Protein AF-A0A2A4X0L2-F1 (afdb_monomer_lite)

pLDDT: mean 88.46, std 12.1, range [41.19, 96.19]

InterPro domains:
  IPR001041 2Fe-2S ferredoxin-type iron-sulfur binding domain [PF00111] (4-62)
  IPR001041 2Fe-2S ferredoxin-type iron-sulfur binding domain [cd00207] (3-62)
  IPR006058 2Fe-2S ferredoxin, iron-sulphur binding site [PS00197] (20-28)
  IPR012675 Beta-grasp domain superfamily [G3DSA:3.10.20.30] (1-62)
  IPR036010 2Fe-2S ferredoxin-like superfamily [SSF54292] (8-62)

Radius of gyration: 11.24 Å; chains: 1; bounding box: 31×22×23 Å

Structure (mmCIF, N/CA/C/O backbone):
data_AF-A0A2A4X0L2-F1
#
_entry.id   AF-A0A2A4X0L2-F1
#
loop_
_atom_site.group_PDB
_atom_site.id
_atom_site.type_symbol
_atom_site.label_atom_id
_atom_site.label_alt_id
_atom_site.label_comp_id
_atom_site.label_asym_id
_atom_site.label_entity_id
_atom_site.label_seq_id
_atom_site.pdbx_PDB_ins_code
_atom_site.Cartn_x
_atom_site.Cartn_y
_atom_site.Cartn_z
_atom_site.occupancy
_atom_site.B_iso_or_equiv
_atom_site.auth_seq_id
_atom_site.auth_comp_id
_atom_site.auth_asym_id
_atom_site.auth_atom_id
_atom_site.pdbx_PDB_model_num
ATOM 1 N N . MET A 1 1 ? 18.271 1.861 -6.672 1.00 49.62 1 MET A N 1
ATOM 2 C CA . MET A 1 1 ? 17.515 1.433 -5.491 1.00 49.62 1 MET A CA 1
ATOM 3 C C . MET A 1 1 ? 18.487 1.441 -4.338 1.00 49.62 1 MET A C 1
ATOM 5 O O . MET A 1 1 ? 19.392 0.611 -4.299 1.00 49.62 1 MET A O 1
ATOM 9 N N . SER A 1 2 ? 18.408 2.488 -3.535 1.00 44.66 2 SER A N 1
ATOM 10 C CA . SER A 1 2 ? 19.200 2.646 -2.318 1.00 44.66 2 SER A CA 1
ATOM 11 C C . SER A 1 2 ? 18.455 1.949 -1.180 1.00 44.66 2 SER A C 1
ATOM 13 O O . SER A 1 2 ? 17.228 1.866 -1.212 1.00 44.66 2 SER A O 1
ATOM 15 N N . GLU A 1 3 ? 19.161 1.454 -0.164 1.00 41.19 3 GLU A N 1
ATOM 16 C CA . GLU A 1 3 ? 18.501 1.096 1.096 1.00 41.19 3 GLU A CA 1
ATOM 17 C C . GLU A 1 3 ? 17.845 2.362 1.671 1.00 41.19 3 GLU A C 1
ATOM 19 O O . GLU A 1 3 ? 18.545 3.304 2.044 1.00 41.19 3 GLU A O 1
ATOM 24 N N . GLY A 1 4 ? 16.508 2.397 1.690 1.00 52.97 4 GLY A N 1
ATOM 25 C CA . GLY A 1 4 ? 15.720 3.516 2.216 1.00 52.97 4 GLY A CA 1
ATOM 26 C C . GLY A 1 4 ? 14.928 4.330 1.187 1.00 52.97 4 GLY A C 1
ATOM 27 O O . GLY A 1 4 ? 14.353 5.343 1.578 1.00 52.97 4 GLY A O 1
ATOM 28 N N . ASP A 1 5 ? 14.873 3.925 -0.087 1.00 59.94 5 ASP A N 1
ATOM 29 C CA . ASP A 1 5 ? 13.898 4.510 -1.021 1.00 59.94 5 ASP A CA 1
ATOM 30 C C . ASP A 1 5 ? 12.473 4.191 -0.508 1.00 59.94 5 ASP A C 1
ATOM 32 O O . ASP A 1 5 ? 12.157 3.030 -0.237 1.00 59.94 5 ASP A O 1
ATOM 36 N N . GLU A 1 6 ? 11.621 5.211 -0.324 1.00 79.06 6 GLU A N 1
ATOM 37 C CA . GLU A 1 6 ? 10.237 5.017 0.133 1.00 79.06 6 GLU A CA 1
ATOM 38 C C . GLU A 1 6 ? 9.492 4.114 -0.853 1.00 79.06 6 GLU A C 1
ATOM 40 O O . GLU A 1 6 ? 9.472 4.395 -2.054 1.00 79.06 6 GLU A O 1
ATOM 45 N N . LEU A 1 7 ? 8.835 3.061 -0.354 1.00 86.00 7 LEU A N 1
ATOM 46 C CA . LEU A 1 7 ? 8.081 2.105 -1.173 1.00 86.00 7 LEU A CA 1
ATOM 47 C C . LEU A 1 7 ? 7.110 2.809 -2.130 1.00 86.00 7 LEU A C 1
ATOM 49 O O . LEU A 1 7 ? 6.992 2.422 -3.290 1.00 86.00 7 LEU A O 1
ATOM 53 N N . LYS A 1 8 ? 6.493 3.904 -1.678 1.00 86.75 8 LYS A N 1
ATOM 54 C CA . LYS A 1 8 ? 5.621 4.751 -2.492 1.00 86.75 8 LYS A CA 1
ATOM 55 C C . LYS A 1 8 ? 6.286 5.225 -3.792 1.00 86.75 8 LYS A C 1
ATOM 57 O O . LYS A 1 8 ? 5.678 5.103 -4.849 1.00 86.75 8 LYS A O 1
ATOM 62 N N . SER A 1 9 ? 7.537 5.688 -3.737 1.00 88.62 9 SER A N 1
ATOM 63 C CA . SER A 1 9 ? 8.274 6.159 -4.923 1.00 88.62 9 SER A CA 1
ATOM 64 C C . SER A 1 9 ? 8.508 5.042 -5.941 1.00 88.62 9 SER A C 1
ATOM 66 O O . SER A 1 9 ? 8.356 5.241 -7.144 1.00 88.62 9 SER A O 1
ATOM 68 N N . VAL A 1 10 ? 8.792 3.831 -5.454 1.00 90.31 10 VAL A N 1
ATOM 69 C CA . VAL A 1 10 ? 8.957 2.646 -6.301 1.00 90.31 10 VAL A CA 1
ATOM 70 C C . VAL A 1 10 ? 7.631 2.278 -6.967 1.00 90.31 10 VAL A C 1
ATOM 72 O O . VAL A 1 10 ? 7.606 1.978 -8.158 1.00 90.31 10 VAL A O 1
ATOM 75 N N . LEU A 1 11 ? 6.520 2.333 -6.228 1.00 91.81 11 LEU A N 1
ATOM 76 C CA . LEU A 1 11 ? 5.187 2.058 -6.765 1.00 91.81 11 LEU A CA 1
ATOM 77 C C . LEU A 1 11 ? 4.775 3.090 -7.829 1.00 91.81 11 LEU A C 1
ATOM 79 O O . LEU A 1 11 ? 4.247 2.705 -8.873 1.00 91.81 11 LEU A O 1
ATOM 83 N N . GLU A 1 12 ? 5.061 4.376 -7.609 1.00 91.62 12 GLU A N 1
ATOM 84 C CA . GLU A 1 12 ? 4.828 5.444 -8.592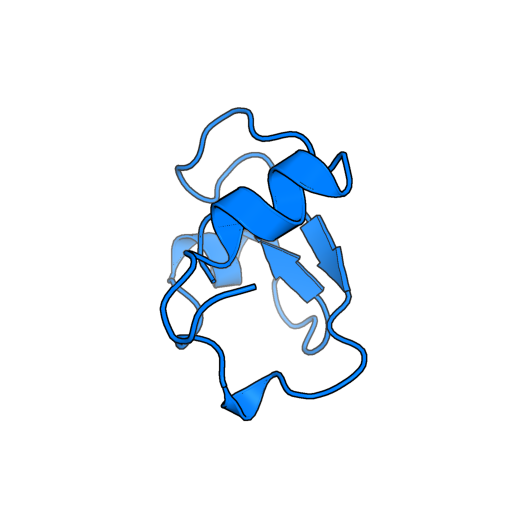 1.00 91.62 12 GLU A CA 1
ATOM 85 C C . GLU A 1 12 ? 5.640 5.226 -9.877 1.00 91.62 12 GLU A C 1
ATOM 87 O O . GLU A 1 12 ? 5.078 5.281 -10.973 1.00 91.62 12 GLU A O 1
ATOM 92 N N . ASP A 1 13 ? 6.929 4.891 -9.757 1.00 92.94 13 ASP A N 1
ATOM 93 C CA . ASP A 1 13 ? 7.796 4.565 -10.899 1.00 92.94 13 ASP A CA 1
ATOM 94 C C . ASP A 1 13 ? 7.314 3.315 -11.661 1.00 92.94 13 ASP A C 1
ATOM 96 O O . ASP A 1 13 ? 7.497 3.202 -12.877 1.00 92.94 13 ASP A O 1
ATOM 100 N N . MET A 1 14 ? 6.654 2.385 -10.964 1.00 90.94 14 MET A N 1
ATOM 101 C CA . MET A 1 14 ? 6.000 1.207 -11.546 1.00 90.94 14 MET A CA 1
ATOM 102 C C . MET A 1 14 ? 4.615 1.504 -12.145 1.00 90.94 14 MET A C 1
ATOM 104 O O . MET A 1 14 ? 4.011 0.621 -12.757 1.00 90.94 14 MET A O 1
ATOM 108 N N . GLY A 1 15 ? 4.122 2.739 -12.022 1.00 93.44 15 GLY A N 1
ATOM 109 C CA . GLY A 1 15 ? 2.862 3.196 -12.605 1.00 93.44 15 GLY A CA 1
ATOM 110 C C . GLY A 1 15 ? 1.630 2.989 -11.724 1.00 93.44 15 GLY A C 1
ATOM 111 O O . GLY A 1 15 ? 0.512 3.091 -12.232 1.00 93.44 15 GLY A O 1
ATOM 112 N N . VAL A 1 16 ? 1.802 2.708 -10.430 1.00 94.06 16 VAL A N 1
ATOM 113 C CA . VAL A 1 16 ? 0.692 2.656 -9.469 1.00 94.06 16 VAL A CA 1
ATOM 114 C C . VAL A 1 16 ? 0.166 4.079 -9.245 1.00 94.06 16 VAL A C 1
ATOM 116 O O . VAL A 1 16 ? 0.933 4.958 -8.850 1.00 94.06 16 VAL A O 1
ATOM 119 N N . PRO A 1 17 ? -1.127 4.346 -9.496 1.00 94.31 17 PRO A N 1
ATOM 120 C CA . PRO A 1 17 ? -1.682 5.676 -9.314 1.00 94.31 17 PRO A CA 1
ATOM 121 C C . PRO A 1 17 ? -2.020 5.955 -7.844 1.00 94.31 17 PRO A C 1
ATOM 123 O O . PRO A 1 17 ? -2.563 5.109 -7.134 1.00 94.31 17 PRO A O 1
ATOM 126 N N . PHE A 1 18 ? -1.780 7.191 -7.413 1.00 94.06 18 PHE A N 1
ATOM 127 C CA . PHE A 1 18 ? -2.142 7.696 -6.090 1.00 94.06 18 PHE A CA 1
ATOM 128 C C . PHE A 1 18 ? -3.150 8.838 -6.237 1.00 94.06 18 PHE A C 1
ATOM 130 O O . PHE A 1 18 ? -2.943 9.749 -7.036 1.00 94.06 18 PHE A O 1
ATOM 137 N N . ALA A 1 19 ? -4.266 8.765 -5.503 1.00 94.50 19 ALA A N 1
ATOM 138 C CA . ALA A 1 19 ? -5.355 9.742 -5.605 1.00 94.50 19 ALA A CA 1
ATOM 139 C C . ALA A 1 19 ? -5.655 10.458 -4.283 1.00 94.50 19 ALA A C 1
ATOM 141 O O . ALA A 1 19 ? -5.532 11.677 -4.227 1.00 94.50 19 ALA A O 1
ATOM 142 N N . CYS A 1 20 ? -6.068 9.730 -3.236 1.00 94.75 20 CYS A N 1
ATOM 143 C CA . CYS A 1 20 ? -6.389 10.342 -1.939 1.00 94.75 20 CYS A CA 1
ATOM 144 C C . CYS A 1 20 ? -5.230 10.303 -0.944 1.00 94.75 20 CYS A C 1
ATOM 146 O O . CYS A 1 20 ? -5.146 11.178 -0.101 1.00 94.75 20 CYS A O 1
ATOM 148 N N . GLU A 1 21 ? -4.385 9.267 -0.994 1.00 92.50 21 GLU A N 1
ATOM 149 C CA . GLU A 1 21 ? -3.352 8.962 0.019 1.00 92.50 21 GLU A CA 1
ATOM 150 C C . GLU A 1 21 ? -3.868 8.746 1.458 1.00 92.50 21 GLU A C 1
ATOM 152 O O . GLU A 1 21 ? -3.110 8.362 2.335 1.00 92.50 21 GLU A O 1
ATOM 157 N N . GLU A 1 22 ? -5.169 8.912 1.683 1.00 93.38 22 GLU A N 1
ATOM 158 C CA . GLU A 1 22 ? -5.867 8.728 2.963 1.00 93.38 22 GLU A CA 1
ATOM 159 C C . GLU A 1 22 ? -6.423 7.305 3.184 1.00 93.38 22 GLU A C 1
ATOM 161 O O . GLU A 1 22 ? -7.220 7.099 4.085 1.00 93.38 22 GLU A O 1
ATOM 166 N N . GLY A 1 23 ? -6.098 6.324 2.334 1.00 93.44 23 GLY A N 1
ATOM 167 C CA . GLY A 1 23 ? -6.574 4.941 2.518 1.00 93.44 23 GLY A CA 1
ATOM 168 C C . GLY A 1 23 ? -8.042 4.664 2.138 1.00 93.44 23 GLY A C 1
ATOM 169 O O . GLY A 1 23 ? -8.500 3.540 2.262 1.00 93.44 23 GLY A O 1
ATOM 170 N N . ILE A 1 24 ? -8.782 5.645 1.606 1.00 93.69 24 ILE A N 1
ATOM 171 C CA . ILE A 1 24 ? -10.247 5.531 1.411 1.00 93.69 24 ILE A CA 1
ATOM 172 C C . ILE A 1 24 ? -10.720 5.255 -0.029 1.00 93.69 24 ILE A C 1
ATOM 174 O O . ILE A 1 24 ? -11.905 5.014 -0.251 1.00 93.69 24 ILE A O 1
ATOM 178 N N . CYS A 1 25 ? -9.843 5.360 -1.038 1.00 95.31 25 CYS A N 1
ATOM 179 C CA . CYS A 1 25 ? -10.262 5.348 -2.453 1.00 95.31 25 CYS A CA 1
ATOM 180 C C . CYS A 1 25 ? -9.899 4.083 -3.246 1.00 95.31 25 CYS A C 1
ATOM 182 O O . CYS A 1 25 ? -10.405 3.907 -4.353 1.00 95.31 25 CYS A O 1
ATOM 184 N N . GLY A 1 26 ? -8.969 3.260 -2.754 1.00 93.38 26 GLY A N 1
ATOM 185 C CA . GLY A 1 26 ? -8.509 2.047 -3.444 1.00 93.38 26 GLY A CA 1
ATOM 186 C C . GLY A 1 26 ? -7.759 2.243 -4.767 1.00 93.38 26 GLY A C 1
ATOM 187 O O . GLY A 1 26 ? -7.497 1.277 -5.471 1.00 93.38 26 GLY A O 1
ATOM 188 N N . THR A 1 27 ? -7.396 3.470 -5.148 1.00 96.19 27 THR A N 1
ATOM 189 C CA . THR A 1 27 ? -6.710 3.711 -6.436 1.00 96.19 27 THR A CA 1
ATOM 190 C C . THR A 1 27 ? -5.310 3.081 -6.486 1.00 96.19 27 THR A C 1
ATOM 192 O O . THR A 1 27 ? -4.864 2.673 -7.553 1.00 96.19 27 THR A O 1
ATOM 195 N N . CYS A 1 28 ? -4.653 2.946 -5.331 1.00 95.81 28 CYS A N 1
ATOM 196 C CA . CYS A 1 28 ? -3.310 2.377 -5.189 1.00 95.81 28 CYS A CA 1
ATOM 197 C C . CYS A 1 28 ? -3.312 0.923 -4.680 1.00 95.81 28 CYS A C 1
ATOM 199 O O . CYS A 1 28 ? -2.346 0.510 -4.041 1.00 95.81 28 CYS A O 1
ATOM 201 N N . VAL A 1 29 ? -4.396 0.164 -4.889 1.00 95.50 29 VAL A N 1
ATOM 202 C CA . VAL A 1 29 ? -4.446 -1.250 -4.476 1.00 95.50 29 VAL A CA 1
ATOM 203 C C . VAL A 1 29 ? -3.360 -2.038 -5.208 1.00 95.50 29 VAL A C 1
ATOM 205 O O . VAL A 1 29 ? -3.242 -1.966 -6.433 1.00 95.50 29 VAL A O 1
ATOM 208 N N . ILE A 1 30 ? -2.582 -2.794 -4.441 1.00 94.44 30 ILE A N 1
ATOM 209 C CA . ILE A 1 30 ? -1.540 -3.702 -4.913 1.00 94.44 30 ILE A CA 1
ATOM 210 C C . ILE A 1 30 ? -1.724 -5.080 -4.275 1.00 94.44 30 ILE A C 1
ATOM 212 O O . ILE A 1 30 ? -2.226 -5.192 -3.159 1.00 94.44 30 ILE A O 1
ATOM 216 N N . GLU A 1 31 ? -1.282 -6.125 -4.968 1.00 94.75 31 GLU A N 1
ATOM 217 C CA . GLU A 1 31 ? -1.212 -7.482 -4.425 1.00 94.75 31 GLU A CA 1
ATOM 218 C C . GLU A 1 31 ? 0.223 -7.772 -3.969 1.00 94.75 31 GLU A C 1
ATOM 220 O O . GLU A 1 31 ? 1.181 -7.629 -4.734 1.00 94.75 31 GLU A O 1
ATOM 225 N N . VAL A 1 32 ? 0.379 -8.178 -2.712 1.00 92.81 32 VAL A N 1
ATOM 226 C CA . VAL A 1 32 ? 1.656 -8.581 -2.131 1.00 92.81 32 VAL A CA 1
ATOM 227 C C . VAL A 1 32 ? 1.850 -10.070 -2.375 1.00 92.81 32 VAL A C 1
ATOM 229 O O . VAL A 1 32 ? 1.231 -10.912 -1.730 1.00 92.81 32 VAL A O 1
ATOM 232 N N . ILE A 1 33 ? 2.739 -10.393 -3.312 1.00 93.19 33 ILE A N 1
ATOM 233 C CA . ILE A 1 33 ? 3.068 -11.783 -3.652 1.00 93.19 33 ILE A CA 1
ATOM 234 C C . ILE A 1 33 ? 4.036 -12.388 -2.624 1.00 93.19 33 ILE A C 1
ATOM 236 O O . ILE A 1 33 ? 3.875 -13.541 -2.232 1.00 93.19 33 ILE A O 1
ATOM 240 N N . GLU A 1 34 ? 5.027 -11.611 -2.171 1.00 92.19 34 GLU A N 1
ATOM 241 C CA . GLU A 1 34 ? 6.040 -12.004 -1.181 1.00 92.19 34 GLU A CA 1
ATOM 242 C C . GLU A 1 34 ? 6.514 -10.777 -0.378 1.00 92.19 34 GLU A C 1
ATOM 244 O O . GLU A 1 34 ? 6.425 -9.644 -0.853 1.00 92.19 34 GLU A O 1
ATOM 249 N N . GLY A 1 35 ? 7.053 -10.997 0.828 1.00 89.19 35 GLY A N 1
ATOM 250 C 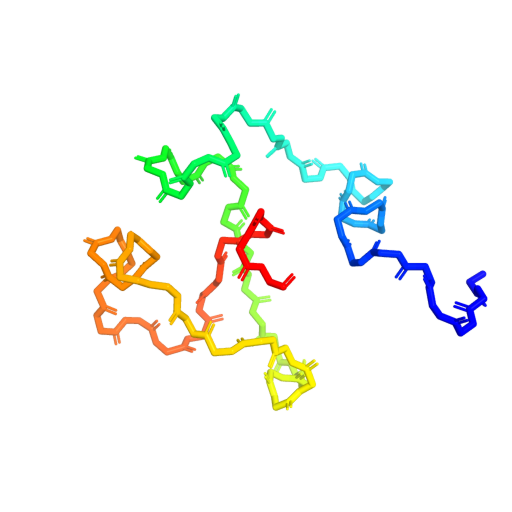CA . GLY A 1 35 ? 7.710 -9.953 1.622 1.00 89.19 35 GLY A CA 1
ATOM 251 C C . GLY A 1 35 ? 6.774 -9.015 2.389 1.00 89.19 35 GLY A C 1
ATOM 252 O O . GLY A 1 35 ? 7.220 -7.947 2.809 1.00 89.19 35 GLY A O 1
ATOM 253 N N . GLY A 1 36 ? 5.508 -9.395 2.590 1.00 88.19 36 GLY A N 1
ATOM 254 C CA . GLY A 1 36 ? 4.527 -8.611 3.351 1.00 88.19 36 GLY A CA 1
ATOM 255 C C . GLY A 1 36 ? 4.932 -8.353 4.804 1.00 88.19 36 GLY A C 1
ATOM 256 O O . GLY A 1 36 ? 4.551 -7.338 5.375 1.00 88.19 36 GLY A O 1
ATOM 257 N N . GLU A 1 37 ? 5.779 -9.207 5.380 1.00 88.88 37 GLU A N 1
ATOM 258 C CA . GLU A 1 37 ? 6.375 -9.020 6.705 1.00 88.88 37 GLU A CA 1
ATOM 259 C C . GLU A 1 37 ? 7.335 -7.822 6.803 1.00 88.88 37 GLU A C 1
ATOM 261 O O . GLU A 1 37 ? 7.665 -7.397 7.909 1.00 88.88 37 GLU A O 1
ATOM 266 N N . ASN A 1 38 ? 7.790 -7.284 5.665 1.00 88.44 38 ASN A N 1
ATOM 267 C CA . ASN A 1 38 ? 8.637 -6.089 5.612 1.00 88.44 38 ASN A CA 1
ATOM 268 C C . ASN A 1 38 ? 7.820 -4.791 5.554 1.00 88.44 38 ASN A C 1
ATOM 270 O O . ASN A 1 38 ? 8.403 -3.709 5.618 1.00 88.44 38 ASN A O 1
ATOM 274 N N . LEU A 1 39 ? 6.497 -4.891 5.395 1.00 88.56 39 LEU A N 1
ATOM 275 C CA . LEU A 1 39 ? 5.599 -3.744 5.349 1.00 88.56 39 LEU A CA 1
ATOM 276 C C . LEU A 1 39 ? 5.165 -3.338 6.754 1.00 88.56 39 LEU A C 1
ATOM 278 O O . LEU A 1 39 ? 5.198 -4.127 7.703 1.00 88.56 39 LEU A O 1
ATOM 282 N N . THR A 1 40 ? 4.703 -2.099 6.876 1.00 88.31 40 THR A N 1
ATOM 283 C CA . THR A 1 40 ? 4.008 -1.672 8.088 1.00 88.31 40 THR A CA 1
ATOM 284 C C . THR A 1 40 ? 2.694 -2.447 8.265 1.00 88.31 40 THR A C 1
ATOM 286 O O . THR A 1 40 ? 2.133 -2.999 7.308 1.00 88.31 40 THR A O 1
ATOM 289 N N . GLY A 1 41 ? 2.216 -2.535 9.512 1.00 90.25 41 GLY A N 1
ATOM 290 C CA . GLY A 1 41 ? 0.901 -3.108 9.807 1.00 90.25 41 GLY A CA 1
ATOM 291 C C . GLY A 1 41 ? -0.214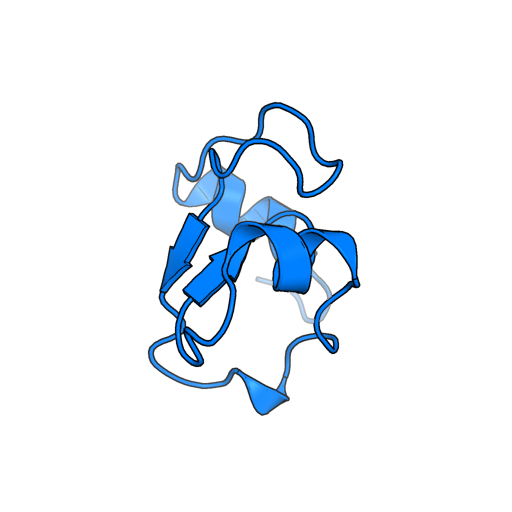 -2.287 9.159 1.00 90.25 41 GLY A C 1
ATOM 292 O O . G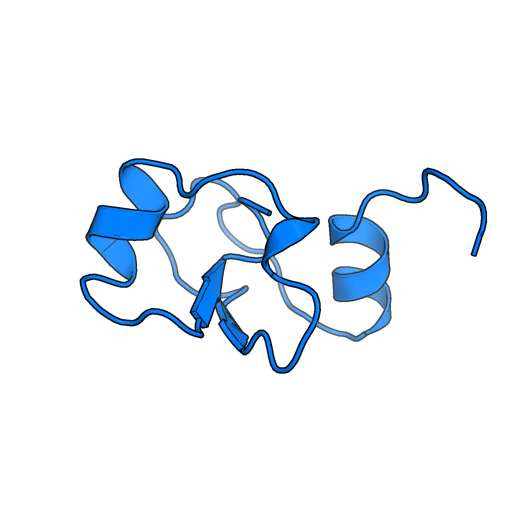LY A 1 41 ? -0.038 -1.090 8.941 1.00 90.25 41 GLY A O 1
ATOM 293 N N . ARG A 1 42 ? -1.346 -2.928 8.853 1.00 91.56 42 ARG A N 1
ATOM 294 C CA . ARG A 1 42 ? -2.487 -2.238 8.243 1.00 91.56 42 ARG A CA 1
ATOM 295 C C . ARG A 1 42 ? -3.030 -1.151 9.165 1.00 91.56 42 ARG A C 1
ATOM 297 O O . ARG A 1 42 ? -3.048 -1.311 10.387 1.00 91.56 42 ARG A O 1
ATOM 304 N N . THR A 1 43 ? -3.444 -0.043 8.563 1.00 92.94 43 THR A N 1
ATOM 305 C CA . THR A 1 43 ? -4.191 1.017 9.247 1.00 92.94 43 THR A CA 1
ATOM 306 C C . THR A 1 43 ? -5.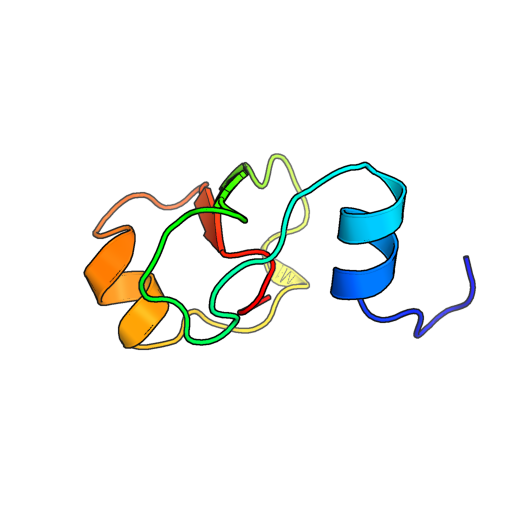671 0.650 9.342 1.00 92.94 43 THR A C 1
ATOM 308 O O . THR A 1 43 ? -6.140 -0.223 8.614 1.00 92.94 43 THR A O 1
ATOM 311 N N . GLU A 1 44 ? -6.418 1.315 10.227 1.00 94.94 44 GLU A N 1
ATOM 312 C CA . GLU A 1 44 ? -7.867 1.092 10.370 1.00 94.94 44 GLU A CA 1
ATOM 313 C C . GLU A 1 44 ? -8.595 1.405 9.055 1.00 94.94 44 GLU A C 1
ATOM 315 O O . GLU A 1 44 ? -9.449 0.641 8.625 1.00 94.94 44 GLU A O 1
ATOM 320 N N . GLU A 1 45 ? -8.186 2.462 8.350 1.00 94.50 45 GLU A N 1
ATOM 321 C CA . GLU A 1 45 ? -8.741 2.831 7.048 1.00 94.50 45 GLU A CA 1
ATOM 322 C C . GLU A 1 45 ? -8.454 1.775 5.969 1.00 94.50 45 GLU A C 1
ATOM 324 O O . GLU A 1 45 ? -9.306 1.495 5.124 1.00 94.50 45 GLU A O 1
ATOM 329 N N . GLU A 1 46 ? -7.258 1.176 5.993 1.00 94.12 46 GLU A N 1
ATOM 330 C CA . GLU A 1 46 ? -6.890 0.093 5.080 1.00 94.12 46 GLU A CA 1
ATOM 331 C C . GLU A 1 46 ? -7.694 -1.184 5.367 1.00 94.12 46 GLU A C 1
ATOM 333 O O . GLU A 1 46 ? -8.183 -1.816 4.427 1.00 94.12 46 GLU A O 1
ATOM 338 N N . GLU A 1 47 ? -7.861 -1.543 6.642 1.00 94.12 47 GLU A N 1
ATOM 339 C CA . GLU A 1 47 ? -8.692 -2.676 7.068 1.00 94.12 47 GLU A CA 1
ATOM 340 C C . GLU A 1 47 ? -10.169 -2.455 6.721 1.00 94.12 47 GLU A C 1
ATOM 342 O O . GLU A 1 47 ? -10.806 -3.356 6.176 1.00 94.12 47 GLU A O 1
ATOM 347 N N . ASP A 1 48 ? -10.703 -1.253 6.941 1.00 94.69 48 ASP A N 1
ATOM 348 C CA . ASP A 1 48 ? -12.084 -0.901 6.600 1.00 94.69 48 ASP A CA 1
ATOM 349 C C . ASP A 1 48 ? -12.342 -0.958 5.086 1.00 94.69 48 ASP A C 1
ATOM 351 O O . ASP A 1 48 ? -13.437 -1.330 4.651 1.00 94.69 48 ASP A O 1
ATOM 355 N N . PHE A 1 49 ? -11.349 -0.594 4.265 1.00 94.12 49 PHE A N 1
ATOM 356 C CA . PHE A 1 49 ? -11.475 -0.610 2.808 1.00 94.12 49 PHE A CA 1
ATOM 357 C C . PHE A 1 49 ? -11.310 -2.016 2.205 1.00 94.12 49 PHE A C 1
ATOM 359 O O . PHE A 1 49 ? -12.099 -2.401 1.339 1.00 94.12 49 PHE A O 1
ATOM 366 N N . LEU A 1 50 ? -10.283 -2.769 2.621 1.00 94.00 50 LEU A N 1
ATOM 367 C CA . LEU A 1 50 ? -9.945 -4.086 2.055 1.00 94.00 50 LEU A CA 1
ATOM 368 C C . LEU A 1 50 ? -10.684 -5.251 2.734 1.00 94.00 50 LEU A C 1
ATOM 370 O O . LEU A 1 50 ? -10.885 -6.298 2.116 1.00 94.00 50 LEU A O 1
ATOM 374 N N . GLY A 1 51 ? -11.103 -5.087 3.988 1.00 90.62 51 GLY A N 1
ATOM 375 C CA . GLY A 1 51 ? -11.712 -6.142 4.794 1.00 90.62 51 GLY A CA 1
ATOM 376 C C . GLY A 1 51 ? -10.762 -7.317 5.054 1.00 90.62 51 GLY A C 1
ATOM 377 O O . GLY A 1 51 ? -9.561 -7.145 5.255 1.00 90.62 51 GLY A O 1
ATOM 378 N N . ASP A 1 52 ? -11.305 -8.538 5.015 1.00 86.50 52 ASP A N 1
ATOM 379 C CA . ASP A 1 52 ? -10.591 -9.788 5.333 1.00 86.50 52 ASP A CA 1
ATOM 380 C C . ASP A 1 52 ? -9.644 -10.285 4.211 1.00 86.50 52 ASP A C 1
ATOM 382 O O . ASP A 1 52 ? -9.285 -11.464 4.164 1.00 86.50 52 ASP A O 1
ATOM 386 N N . VAL A 1 53 ? -9.270 -9.437 3.246 1.00 87.25 53 VAL A N 1
ATOM 387 C CA . VAL A 1 53 ? -8.355 -9.834 2.164 1.00 87.25 53 VAL A CA 1
ATOM 388 C C . VAL A 1 53 ? -6.917 -9.730 2.657 1.00 87.25 53 VAL A C 1
ATOM 390 O O . VAL A 1 53 ? -6.403 -8.635 2.822 1.00 87.25 53 VAL A O 1
ATOM 393 N N . ASP A 1 54 ? -6.225 -10.849 2.868 1.00 82.62 54 ASP A N 1
ATOM 394 C CA . ASP A 1 54 ? -4.877 -10.862 3.473 1.00 82.62 54 ASP A CA 1
ATOM 395 C C . ASP A 1 54 ? -3.736 -10.436 2.531 1.00 82.62 54 ASP A C 1
ATOM 397 O O . ASP A 1 54 ? -2.697 -9.963 2.989 1.00 82.62 54 ASP A O 1
ATOM 401 N N . ASN A 1 55 ? -3.921 -10.558 1.216 1.00 91.38 55 ASN A N 1
ATOM 402 C CA . ASN A 1 55 ? -2.818 -10.425 0.252 1.00 91.38 55 ASN A CA 1
ATOM 403 C C . ASN A 1 55 ? -2.807 -9.072 -0.468 1.00 91.38 55 ASN A C 1
ATOM 405 O O . ASN A 1 55 ? -1.887 -8.784 -1.227 1.00 91.38 55 ASN A O 1
ATOM 409 N N . GLU A 1 56 ? -3.835 -8.251 -0.277 1.00 94.94 56 GLU A N 1
ATOM 410 C CA . GLU A 1 56 ? -3.934 -6.932 -0.896 1.00 94.94 56 GLU A CA 1
ATOM 411 C C . GLU A 1 56 ? -3.488 -5.855 0.088 1.00 94.94 56 GLU A C 1
ATOM 413 O O . GLU A 1 56 ? -3.660 -5.989 1.302 1.00 94.94 56 GLU A O 1
ATOM 418 N N . ARG A 1 57 ? -2.893 -4.786 -0.432 1.00 95.12 57 ARG A N 1
ATOM 419 C CA . ARG A 1 57 ? -2.501 -3.612 0.344 1.00 95.12 57 ARG A CA 1
ATOM 420 C C . ARG A 1 57 ? -2.830 -2.334 -0.407 1.00 95.12 57 ARG A C 1
ATOM 422 O O . ARG A 1 57 ? -2.850 -2.307 -1.638 1.00 95.12 57 ARG A O 1
ATOM 429 N N . LEU A 1 58 ? -3.040 -1.251 0.325 1.00 95.25 58 LEU A N 1
ATOM 430 C CA . LEU A 1 58 ? -3.068 0.091 -0.237 1.00 95.25 58 LEU A CA 1
ATOM 431 C C . LEU A 1 58 ? -1.638 0.618 -0.273 1.00 95.25 58 LEU A C 1
ATOM 433 O O . LEU A 1 58 ? -1.050 0.879 0.771 1.00 95.25 58 LEU A O 1
ATOM 437 N N . GLY A 1 59 ? -1.083 0.836 -1.466 1.00 94.12 59 GLY A N 1
ATOM 438 C CA . GLY A 1 59 ? 0.297 1.305 -1.628 1.00 94.12 59 GLY A CA 1
ATOM 439 C C . GLY A 1 59 ? 0.608 2.624 -0.905 1.00 94.12 59 GLY A C 1
ATOM 440 O O . GLY A 1 59 ? 1.767 2.914 -0.634 1.00 94.12 59 GLY A O 1
ATOM 441 N N . CYS A 1 60 ? -0.413 3.425 -0.576 1.00 93.19 60 CYS A N 1
ATOM 442 C CA . CYS A 1 60 ? -0.266 4.657 0.210 1.00 93.19 60 CYS A CA 1
ATOM 443 C C . CYS A 1 60 ? -0.201 4.446 1.730 1.00 93.19 60 CYS A C 1
ATOM 445 O O . CYS A 1 60 ? 0.064 5.405 2.443 1.00 93.19 60 CYS A O 1
ATOM 447 N N . GLN A 1 61 ? -0.466 3.229 2.209 1.00 92.06 61 GLN A N 1
ATOM 448 C CA . GLN A 1 61 ? -0.505 2.833 3.624 1.00 92.06 61 GLN A CA 1
ATOM 449 C C . GLN A 1 61 ? 0.555 1.761 3.958 1.00 92.06 61 GLN A C 1
ATOM 451 O O . GLN A 1 61 ? 0.480 1.132 5.008 1.00 92.06 61 GLN A O 1
ATOM 456 N N . CYS A 1 62 ? 1.504 1.504 3.049 1.00 86.75 62 CYS A N 1
ATOM 457 C CA . CYS A 1 62 ? 2.525 0.461 3.193 1.00 86.75 62 CYS A CA 1
ATOM 458 C C . CYS A 1 62 ? 3.833 0.982 3.794 1.00 86.75 62 CYS A C 1
ATOM 460 O O . CYS A 1 62 ? 4.314 2.037 3.323 1.00 86.75 62 CYS A O 1
#

Sequence (62 aa):
MS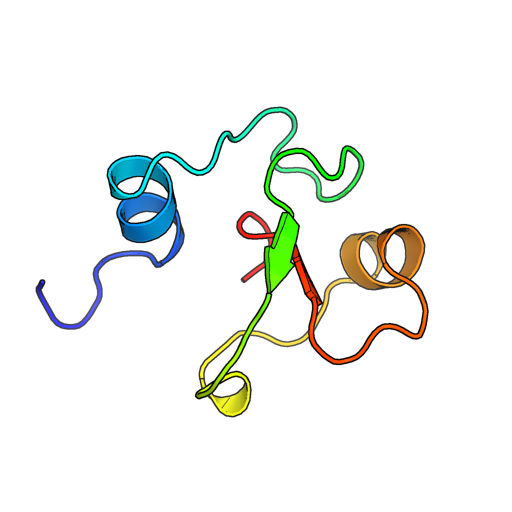EGDELKSVLEDMGVPFACEEGICGTCVIEVIEGGENLTGRTEEEEDFLGDVDNERLGCQC

Secondary structure (DSSP, 8-state):
--TT--HHHHHHHTT---S-SSSSS-TTEEE--S-GGGSPPPPHHHHHHHTT-SSEEEGGG-

Organism: Aerophobetes bacterium (NCBI:txid2030807)

Foldseek 3Di:
DDVDDQLLVVLVVVPQDDDPLPLAPCSRKDFAPDDCVVFDDDDPSVCVRPPPDPGIGRSSRD